Protein AF-A0A9E4ZDA2-F1 (afdb_monomer_lite)

Structure (mmCIF, N/CA/C/O backbone):
data_AF-A0A9E4ZDA2-F1
#
_entry.id   AF-A0A9E4ZDA2-F1
#
loop_
_atom_site.group_PDB
_atom_site.id
_atom_site.type_symbol
_atom_site.label_atom_id
_atom_site.label_alt_id
_atom_site.label_comp_id
_atom_site.label_asym_id
_atom_site.label_entity_id
_atom_site.label_seq_id
_atom_site.pdbx_PDB_ins_code
_atom_site.Cartn_x
_atom_site.Cartn_y
_atom_site.Cartn_z
_atom_site.occupancy
_atom_site.B_iso_or_equiv
_atom_site.auth_seq_id
_atom_site.auth_comp_id
_atom_site.auth_asym_id
_atom_site.auth_atom_id
_atom_site.pdbx_PDB_model_num
ATOM 1 N N . ASP A 1 1 ? -23.796 13.786 15.203 1.00 72.75 1 ASP A N 1
ATOM 2 C CA . ASP A 1 1 ? -22.953 13.784 13.987 1.00 72.75 1 ASP A CA 1
ATOM 3 C C . ASP A 1 1 ? -21.574 13.168 14.142 1.00 72.75 1 ASP A C 1
ATOM 5 O O . ASP A 1 1 ? -21.351 12.120 13.548 1.00 72.75 1 ASP A O 1
ATOM 9 N N . ASN A 1 2 ? -20.664 13.714 14.956 1.00 85.62 2 ASN A N 1
ATOM 10 C CA . ASN A 1 2 ? -19.271 13.223 15.006 1.00 85.62 2 ASN A CA 1
ATOM 11 C C . ASN A 1 2 ? -19.114 11.731 15.364 1.00 85.62 2 ASN A C 1
ATOM 13 O O . ASN A 1 2 ? -18.247 11.061 14.805 1.00 85.62 2 ASN A O 1
ATOM 17 N N . GLN A 1 3 ? -19.958 11.187 16.249 1.00 88.69 3 GLN A N 1
ATOM 18 C CA . GLN A 1 3 ? -19.900 9.765 16.611 1.00 88.69 3 GLN A CA 1
ATOM 19 C C . GLN A 1 3 ? -20.367 8.852 15.471 1.00 88.69 3 GLN A C 1
ATOM 21 O O . GLN A 1 3 ? -19.744 7.831 15.206 1.00 88.69 3 GLN A O 1
ATOM 26 N N . ALA A 1 4 ? -21.435 9.232 14.766 1.00 91.44 4 ALA A N 1
ATOM 27 C CA . ALA A 1 4 ? -21.944 8.464 13.633 1.00 91.44 4 ALA A CA 1
ATOM 28 C C . ALA A 1 4 ? -20.922 8.433 12.485 1.00 91.44 4 ALA A C 1
ATOM 30 O O . ALA A 1 4 ? -20.661 7.372 11.924 1.00 91.44 4 ALA A O 1
ATOM 31 N N . LEU A 1 5 ? -20.271 9.570 12.208 1.00 91.88 5 LEU A N 1
ATOM 32 C CA . LEU A 1 5 ? -19.174 9.653 11.238 1.00 91.88 5 LEU A CA 1
ATOM 33 C C . LEU A 1 5 ? -17.978 8.784 11.645 1.00 91.88 5 LEU A C 1
ATOM 35 O O . LEU A 1 5 ? -17.433 8.066 10.808 1.00 91.88 5 LEU A O 1
ATOM 39 N N . ARG A 1 6 ? -17.588 8.804 12.928 1.00 89.25 6 ARG A N 1
ATOM 40 C CA . ARG A 1 6 ? -16.489 7.969 13.437 1.00 89.25 6 ARG A CA 1
ATOM 41 C C . ARG A 1 6 ? -16.804 6.477 13.320 1.00 89.25 6 ARG A C 1
ATOM 43 O O . ARG A 1 6 ? -15.952 5.721 12.867 1.00 89.25 6 ARG A O 1
ATOM 50 N N . ASN A 1 7 ? -18.027 6.073 13.657 1.00 91.75 7 ASN A N 1
ATOM 51 C CA . ASN A 1 7 ? -18.468 4.683 13.546 1.00 91.75 7 ASN A CA 1
ATOM 52 C C . ASN A 1 7 ? -18.497 4.212 12.084 1.00 91.75 7 ASN A C 1
ATOM 54 O O . ASN A 1 7 ? -18.050 3.107 11.790 1.00 91.75 7 ASN A O 1
ATOM 58 N N . ALA A 1 8 ? -18.968 5.058 11.163 1.00 93.12 8 ALA A N 1
ATOM 59 C CA . ALA A 1 8 ? -18.933 4.753 9.736 1.00 93.12 8 ALA A CA 1
ATOM 60 C C . ALA A 1 8 ? -17.488 4.590 9.235 1.00 93.12 8 ALA A C 1
ATOM 62 O O . ALA A 1 8 ? -17.175 3.601 8.578 1.00 93.12 8 ALA A O 1
ATOM 63 N N . ALA A 1 9 ? -16.591 5.514 9.595 1.00 91.00 9 ALA A N 1
ATOM 64 C CA . ALA A 1 9 ? -15.188 5.459 9.191 1.00 91.00 9 ALA A CA 1
ATOM 65 C C . ALA A 1 9 ? -14.449 4.224 9.739 1.00 91.00 9 ALA A C 1
ATOM 67 O O . ALA A 1 9 ? -13.624 3.655 9.027 1.00 91.00 9 ALA A O 1
ATOM 68 N N . ALA A 1 10 ? -14.767 3.778 10.960 1.00 92.44 10 ALA A N 1
ATOM 69 C CA . ALA A 1 10 ? -14.179 2.581 11.569 1.00 92.44 10 ALA A CA 1
ATOM 70 C C . ALA A 1 10 ? -14.493 1.287 10.795 1.00 92.44 10 ALA A C 1
ATOM 72 O O . ALA A 1 10 ? -13.713 0.339 10.840 1.00 92.44 10 ALA A O 1
ATOM 73 N N . GLY A 1 11 ? -15.611 1.251 10.061 1.00 90.94 11 GLY A N 1
ATOM 74 C CA . GLY A 1 11 ? -15.991 0.117 9.216 1.00 90.94 11 GLY A CA 1
ATOM 75 C C . GLY A 1 11 ? -15.412 0.146 7.797 1.00 90.94 11 GLY A C 1
ATOM 76 O O . GLY A 1 11 ? -15.592 -0.817 7.053 1.00 90.94 11 GLY A O 1
ATOM 77 N N . LEU A 1 12 ? -14.741 1.229 7.385 1.00 91.69 12 LEU A N 1
ATOM 78 C CA . LEU A 1 12 ? -14.253 1.381 6.014 1.00 91.69 12 LEU A CA 1
ATOM 79 C C . LEU A 1 12 ? -12.866 0.763 5.822 1.00 91.69 12 LEU A C 1
ATOM 81 O O . LEU A 1 12 ? -11.910 1.072 6.534 1.00 91.69 12 LEU A O 1
ATOM 85 N N . ARG A 1 13 ? -12.747 -0.039 4.761 1.00 88.88 13 ARG A N 1
ATOM 86 C CA . ARG A 1 13 ? -11.475 -0.524 4.228 1.00 88.88 13 ARG A CA 1
ATOM 87 C C . ARG A 1 13 ? -11.488 -0.416 2.710 1.00 88.88 13 ARG A C 1
ATOM 89 O O . ARG A 1 13 ? -12.276 -1.090 2.054 1.00 88.88 13 ARG A O 1
ATOM 96 N N . PHE A 1 14 ? -10.630 0.431 2.154 1.00 84.75 14 PHE A N 1
ATOM 97 C CA . PHE A 1 14 ? -10.551 0.636 0.706 1.00 84.75 14 PHE A CA 1
ATOM 98 C C . PHE A 1 14 ? -9.160 1.093 0.279 1.00 84.75 14 PHE A C 1
ATOM 100 O O . PHE A 1 14 ? -8.388 1.622 1.077 1.00 84.75 14 PHE A O 1
ATOM 107 N N . SER A 1 15 ? -8.833 0.888 -0.992 1.00 81.62 15 SER A N 1
ATOM 108 C CA . SER A 1 15 ? -7.548 1.293 -1.552 1.00 81.62 15 SER A CA 1
ATOM 109 C C . SER A 1 15 ? -7.614 2.730 -2.065 1.00 81.62 15 SER A C 1
ATOM 111 O O . SER A 1 15 ? -8.545 3.118 -2.769 1.00 81.62 15 SER A O 1
ATOM 113 N N . THR A 1 16 ? -6.606 3.521 -1.717 1.00 78.31 16 THR A N 1
ATOM 114 C CA . THR A 1 16 ? -6.387 4.872 -2.243 1.00 78.31 16 THR A CA 1
ATOM 115 C C . THR A 1 16 ? -5.145 4.888 -3.126 1.00 78.31 16 THR A C 1
ATOM 117 O O . THR A 1 16 ? -4.375 3.928 -3.162 1.00 78.31 16 THR A O 1
ATOM 120 N N . PHE A 1 17 ? -4.881 6.024 -3.772 1.00 69.38 17 PHE A N 1
ATOM 121 C CA . PHE A 1 17 ? -3.607 6.255 -4.454 1.00 69.38 17 PHE A CA 1
ATOM 122 C C . PHE A 1 17 ? -2.379 6.071 -3.535 1.00 69.38 17 PHE A C 1
ATOM 124 O O . PHE A 1 17 ? -1.304 5.710 -4.007 1.00 69.38 17 PHE A O 1
ATOM 131 N N . PHE A 1 18 ? -2.532 6.284 -2.223 1.00 73.81 18 PHE A N 1
ATOM 132 C CA . PHE A 1 18 ? -1.460 6.163 -1.230 1.00 73.81 18 PHE A CA 1
ATOM 133 C C . PHE A 1 18 ? -1.418 4.794 -0.530 1.00 73.81 18 PHE A C 1
ATOM 135 O O . PHE A 1 18 ? -0.734 4.649 0.483 1.00 73.81 18 PHE A O 1
ATOM 142 N N . GLY A 1 19 ? -2.141 3.802 -1.054 1.00 75.12 19 GLY A N 1
ATOM 143 C CA . GLY A 1 19 ? -2.275 2.475 -0.457 1.00 75.12 19 GLY A CA 1
ATOM 144 C C . GLY A 1 19 ? -3.577 2.315 0.324 1.00 75.12 19 GLY A C 1
ATOM 145 O O . GLY A 1 19 ? -4.515 3.110 0.192 1.00 75.12 19 GLY A O 1
ATOM 146 N N . ASN A 1 20 ? -3.655 1.251 1.117 1.00 85.31 20 ASN A N 1
ATOM 147 C CA . ASN A 1 20 ? -4.875 0.907 1.835 1.00 85.31 20 ASN A CA 1
ATOM 148 C C . ASN A 1 20 ? -5.214 1.924 2.940 1.00 85.31 20 ASN A C 1
ATOM 150 O O . ASN A 1 20 ? -4.366 2.403 3.700 1.00 85.31 20 ASN A O 1
ATOM 154 N N . PHE A 1 21 ? -6.496 2.265 3.014 1.00 87.25 21 PHE A N 1
ATOM 155 C CA . PHE A 1 21 ? -7.091 3.053 4.077 1.00 87.25 21 PHE A CA 1
ATOM 156 C C . PHE A 1 21 ? -7.856 2.127 5.014 1.00 87.25 21 PHE A C 1
ATOM 158 O O . PHE A 1 21 ? -8.694 1.343 4.571 1.00 87.25 21 PHE A O 1
ATOM 165 N N . GLN A 1 22 ? -7.558 2.236 6.305 1.00 93.31 22 GLN A N 1
ATOM 166 C CA . GLN A 1 22 ? -8.286 1.601 7.397 1.00 93.31 22 GLN A CA 1
ATOM 167 C C . GLN A 1 22 ? -7.863 2.289 8.694 1.00 93.31 22 GLN A C 1
ATOM 169 O O . GLN A 1 22 ? -6.677 2.612 8.852 1.00 93.31 22 GLN A O 1
ATOM 174 N N . ILE A 1 23 ? -8.802 2.480 9.615 1.00 93.00 23 ILE A N 1
ATOM 175 C CA . ILE A 1 23 ? -8.534 3.039 10.941 1.00 93.00 23 ILE A CA 1
ATOM 176 C C . ILE A 1 23 ? -8.863 2.028 12.039 1.00 93.00 23 ILE A C 1
ATOM 178 O O . ILE A 1 23 ? -9.722 1.167 11.869 1.00 93.00 23 ILE A O 1
ATOM 182 N N . ASP A 1 24 ? -8.164 2.140 13.161 1.00 91.12 24 ASP A N 1
ATOM 183 C CA . ASP A 1 24 ? -8.492 1.447 14.398 1.00 91.12 24 ASP A CA 1
ATOM 184 C C . ASP A 1 24 ? -9.793 2.015 14.983 1.00 91.12 24 ASP A C 1
ATOM 186 O O . ASP A 1 24 ? -9.942 3.233 15.109 1.00 91.12 24 ASP A O 1
ATOM 190 N N . GLY A 1 25 ? -10.739 1.139 15.318 1.00 87.00 25 GLY A N 1
ATOM 191 C CA . GLY A 1 25 ? -12.088 1.544 15.719 1.00 87.00 25 GLY A CA 1
ATOM 192 C C . GLY A 1 25 ? -12.153 2.242 17.078 1.00 87.00 25 GLY A C 1
ATOM 193 O O . GLY A 1 25 ? -13.015 3.098 17.279 1.00 87.00 25 GLY A O 1
ATOM 194 N N . GLU A 1 26 ? -11.231 1.926 17.990 1.00 88.62 26 GLU A N 1
ATOM 195 C CA . GLU A 1 26 ? -11.200 2.505 19.338 1.00 88.62 26 GLU A CA 1
ATOM 196 C C . GLU A 1 26 ? -10.437 3.835 19.365 1.00 88.62 26 GLU A C 1
ATOM 198 O O . GLU A 1 26 ? -10.924 4.846 19.874 1.00 88.62 26 GLU A O 1
ATOM 203 N N . THR A 1 27 ? -9.240 3.861 18.780 1.00 90.94 27 THR A N 1
ATOM 204 C CA . THR A 1 27 ? -8.327 5.011 18.848 1.00 90.94 27 THR A CA 1
ATOM 205 C C . THR A 1 27 ? -8.451 5.962 17.657 1.00 90.94 27 THR A C 1
ATOM 207 O O . THR A 1 27 ? -8.026 7.116 17.748 1.00 90.94 27 THR A O 1
ATOM 210 N N . GLY A 1 28 ? -9.015 5.508 16.532 1.00 88.38 28 GLY A N 1
ATOM 211 C CA . GLY A 1 28 ? -9.089 6.256 15.272 1.00 88.38 28 GLY A CA 1
ATOM 212 C C . GLY A 1 28 ? -7.763 6.338 14.506 1.00 88.38 28 GLY A C 1
ATOM 213 O O . GLY A 1 28 ? -7.655 7.106 13.549 1.00 88.38 28 GLY A O 1
ATOM 214 N N . ARG A 1 29 ? -6.730 5.593 14.921 1.00 90.25 29 ARG A N 1
ATOM 215 C CA . ARG A 1 29 ? -5.406 5.622 14.279 1.00 90.25 29 ARG A CA 1
ATOM 216 C C . ARG A 1 29 ? -5.432 4.927 12.922 1.00 90.25 29 A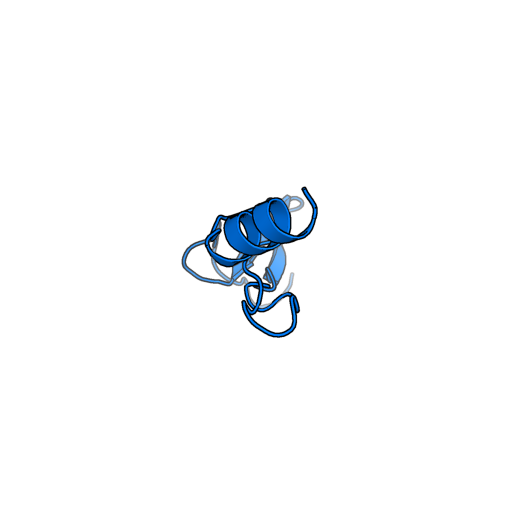RG A C 1
ATOM 218 O O . ARG A 1 29 ? -6.025 3.868 12.785 1.00 90.25 29 ARG A O 1
ATOM 225 N N . GLN A 1 30 ? -4.730 5.477 11.933 1.00 87.19 30 GLN A N 1
ATOM 226 C CA . GLN A 1 30 ? -4.561 4.834 10.627 1.00 87.19 30 GLN A CA 1
ATOM 227 C C . GLN A 1 30 ? -3.749 3.535 10.772 1.00 87.19 30 GLN A C 1
ATOM 229 O O . GLN A 1 30 ? -2.565 3.586 11.103 1.00 87.19 30 GLN A O 1
ATOM 234 N N . ILE A 1 31 ? -4.362 2.389 10.476 1.00 89.44 31 ILE A N 1
ATOM 235 C CA . ILE A 1 31 ? -3.726 1.059 10.546 1.00 89.44 31 ILE A CA 1
ATOM 236 C C . ILE A 1 31 ? -3.613 0.370 9.184 1.00 89.44 31 ILE A C 1
ATOM 238 O O . ILE A 1 31 ? -2.837 -0.563 9.030 1.00 89.44 31 ILE A O 1
ATOM 242 N N . GLY A 1 32 ? -4.345 0.844 8.173 1.00 82.12 32 GLY A N 1
ATOM 243 C CA . GLY A 1 32 ? -4.349 0.234 6.840 1.00 82.12 32 GLY A CA 1
ATOM 244 C C . GLY A 1 32 ? -3.165 0.607 5.954 1.00 82.12 32 GLY A C 1
ATOM 245 O O . GLY A 1 32 ? -3.093 0.118 4.833 1.00 82.12 32 GLY A O 1
ATOM 246 N N . ARG A 1 33 ? -2.265 1.4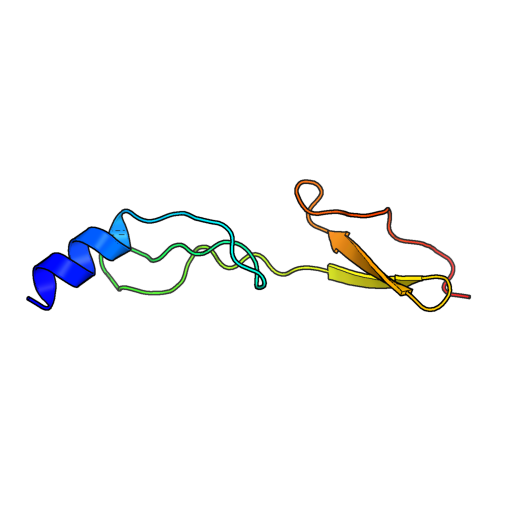92 6.405 1.00 75.69 33 ARG A N 1
ATOM 247 C CA . ARG A 1 33 ? -1.251 2.096 5.534 1.00 75.69 33 ARG A CA 1
ATOM 248 C C . ARG A 1 33 ? -0.326 1.030 4.948 1.00 75.69 33 ARG A C 1
ATOM 250 O O . ARG A 1 33 ? 0.444 0.402 5.665 1.00 75.69 33 ARG A O 1
ATOM 257 N N . GLU A 1 34 ? -0.359 0.905 3.630 1.00 76.00 34 GLU A N 1
ATOM 258 C CA . GLU A 1 34 ? 0.480 -0.016 2.874 1.00 76.00 34 GLU A CA 1
ATOM 259 C C . GLU A 1 34 ? 1.500 0.788 2.067 1.00 76.00 34 GLU A C 1
ATOM 261 O O . GLU A 1 34 ? 1.145 1.549 1.166 1.00 76.00 34 GLU A O 1
ATOM 266 N N . THR A 1 35 ? 2.776 0.684 2.437 1.00 76.00 35 THR A N 1
ATOM 267 C CA . THR A 1 35 ? 3.847 1.427 1.766 1.00 76.00 35 THR A CA 1
ATOM 268 C C . THR A 1 35 ? 4.096 0.835 0.384 1.00 76.00 35 THR A C 1
ATOM 270 O O . THR A 1 35 ? 4.502 -0.318 0.266 1.00 76.00 35 THR A O 1
ATOM 273 N N . LEU A 1 36 ? 3.905 1.642 -0.658 1.00 85.06 36 LEU A N 1
ATOM 274 C CA . LEU A 1 36 ? 4.250 1.261 -2.024 1.00 85.06 36 LEU A CA 1
ATOM 275 C C . LEU A 1 36 ? 5.757 1.423 -2.242 1.00 85.06 36 LEU A C 1
ATOM 277 O O . LEU A 1 36 ? 6.297 2.519 -2.070 1.00 85.06 36 LEU A O 1
ATOM 281 N N . LEU A 1 37 ? 6.428 0.350 -2.664 1.00 88.56 37 LEU A N 1
ATOM 282 C CA . LEU A 1 37 ? 7.800 0.441 -3.153 1.00 88.56 37 LEU A CA 1
ATOM 283 C C . LEU A 1 37 ? 7.766 0.774 -4.639 1.00 88.56 37 LEU A C 1
ATOM 285 O O . LEU A 1 37 ? 7.120 0.087 -5.430 1.00 88.56 37 LEU A O 1
ATOM 289 N N . VAL A 1 38 ? 8.485 1.825 -5.016 1.00 91.69 38 VAL A N 1
ATOM 290 C CA . VAL A 1 38 ? 8.549 2.314 -6.390 1.00 91.69 38 VAL A CA 1
ATOM 291 C C . VAL A 1 38 ? 9.989 2.295 -6.875 1.00 91.69 38 VAL A C 1
ATOM 293 O O . VAL A 1 38 ? 10.886 2.774 -6.184 1.00 91.69 38 VAL A O 1
ATOM 296 N N . GLN A 1 39 ? 10.186 1.813 -8.098 1.00 93.19 39 GLN A N 1
ATOM 297 C CA . GLN A 1 39 ? 11.450 1.882 -8.817 1.00 93.19 39 GLN A CA 1
ATOM 298 C C . GLN A 1 39 ? 11.257 2.635 -10.136 1.00 93.19 39 GLN A C 1
ATOM 300 O O . GLN A 1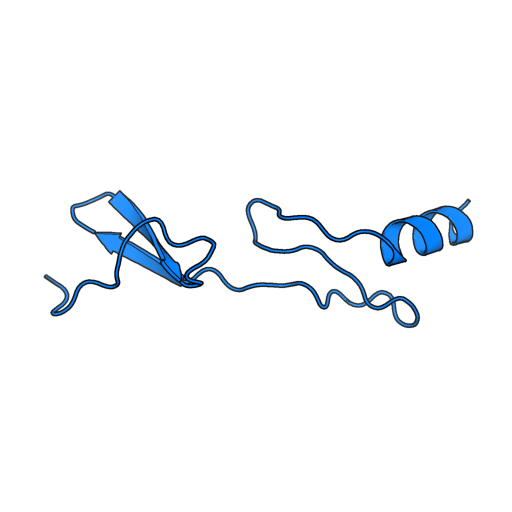 39 ? 10.309 2.386 -10.880 1.00 93.19 39 GLN A O 1
ATOM 305 N N . TRP A 1 40 ? 12.182 3.539 -10.454 1.00 93.75 40 TRP A N 1
ATOM 306 C CA . TRP A 1 40 ? 12.297 4.069 -11.809 1.00 93.75 40 TRP A CA 1
ATOM 307 C C . TRP A 1 40 ? 12.960 3.022 -12.704 1.00 93.75 40 TRP A C 1
ATOM 309 O O . TRP A 1 40 ? 14.090 2.612 -12.454 1.00 93.75 40 TRP A O 1
ATOM 319 N N . GLN A 1 41 ? 12.253 2.576 -13.738 1.00 93.19 41 GLN A N 1
ATOM 320 C CA . GLN A 1 41 ? 12.734 1.585 -14.698 1.00 93.19 41 GLN A CA 1
ATOM 321 C C . GLN A 1 41 ? 12.544 2.134 -16.108 1.00 93.19 41 GLN A C 1
ATOM 323 O O . GLN A 1 41 ? 11.439 2.538 -16.473 1.00 93.19 41 GLN A O 1
ATOM 328 N N . LYS A 1 42 ? 13.617 2.166 -16.912 1.00 90.94 42 LYS A N 1
ATOM 329 C CA . LYS A 1 42 ? 13.579 2.644 -18.311 1.00 90.94 42 LYS A CA 1
ATOM 330 C C . LYS A 1 42 ? 12.878 4.011 -18.459 1.00 90.94 42 LYS A C 1
ATOM 332 O O . LYS A 1 42 ? 12.058 4.206 -19.354 1.00 90.94 42 LYS A O 1
ATOM 337 N N . GLY A 1 43 ? 13.153 4.936 -17.535 1.00 92.19 43 GLY A N 1
ATOM 338 C CA . GLY A 1 43 ? 12.569 6.284 -17.529 1.00 92.19 43 GLY A CA 1
ATOM 339 C C . GLY A 1 43 ? 11.102 6.370 -17.088 1.00 92.19 43 GLY A C 1
ATOM 340 O O . GLY A 1 43 ? 10.479 7.412 -17.271 1.00 92.19 43 GLY A O 1
ATOM 341 N N . ARG A 1 44 ? 10.523 5.306 -16.514 1.00 93.19 44 ARG A N 1
ATOM 342 C CA . ARG A 1 44 ? 9.132 5.282 -16.029 1.00 93.19 44 ARG A CA 1
ATOM 343 C C . ARG A 1 44 ? 9.055 4.867 -14.564 1.00 93.19 44 ARG A C 1
ATOM 345 O O . ARG A 1 44 ? 9.837 4.040 -14.105 1.00 93.19 44 ARG A O 1
ATOM 352 N N . LYS A 1 45 ? 8.091 5.433 -13.838 1.00 92.62 45 LYS A N 1
ATOM 353 C CA . LYS A 1 45 ? 7.784 5.076 -12.449 1.00 92.62 45 LYS A CA 1
ATOM 354 C C . LYS A 1 45 ? 7.029 3.742 -12.423 1.00 92.62 45 LYS A C 1
ATOM 356 O O . LYS A 1 45 ? 5.953 3.662 -13.008 1.00 92.62 45 LYS A O 1
ATOM 361 N N . VAL A 1 46 ? 7.566 2.730 -11.742 1.00 93.50 46 VAL A N 1
ATOM 362 C CA . VAL A 1 46 ? 6.961 1.390 -11.620 1.00 93.50 46 VAL A CA 1
ATOM 363 C C . VAL A 1 46 ? 6.776 1.040 -10.144 1.00 93.50 46 VAL A C 1
ATOM 365 O O . VAL A 1 46 ? 7.735 1.099 -9.375 1.00 93.50 46 VAL A O 1
ATOM 368 N N . VAL A 1 47 ? 5.557 0.678 -9.730 1.00 91.81 47 VAL A N 1
ATOM 369 C CA . VAL A 1 47 ? 5.313 0.074 -8.405 1.00 91.81 47 VAL A CA 1
ATOM 370 C C . VAL A 1 47 ? 5.784 -1.380 -8.439 1.00 91.81 47 VAL A C 1
ATOM 372 O O . VAL A 1 47 ? 5.327 -2.149 -9.281 1.00 91.81 47 VAL A O 1
ATOM 375 N N . VAL A 1 48 ? 6.686 -1.761 -7.536 1.00 93.50 48 VAL A N 1
ATOM 376 C CA . VAL A 1 48 ? 7.304 -3.102 -7.492 1.00 93.50 48 VAL A CA 1
ATOM 377 C C . VAL A 1 48 ? 6.891 -3.931 -6.274 1.00 93.50 48 VAL A C 1
ATOM 379 O O . VAL A 1 48 ? 7.107 -5.139 -6.248 1.00 93.50 48 VAL A O 1
ATOM 382 N N . TRP A 1 49 ? 6.295 -3.303 -5.258 1.00 90.31 49 TRP A N 1
ATOM 383 C CA . TRP A 1 49 ? 5.753 -3.976 -4.075 1.00 90.31 49 TRP A CA 1
ATOM 384 C C . TRP A 1 49 ? 4.632 -3.122 -3.461 1.00 90.31 49 TRP A C 1
ATOM 386 O O . TRP A 1 49 ? 4.736 -1.889 -3.519 1.00 90.31 49 TRP A O 1
ATOM 396 N N . PRO A 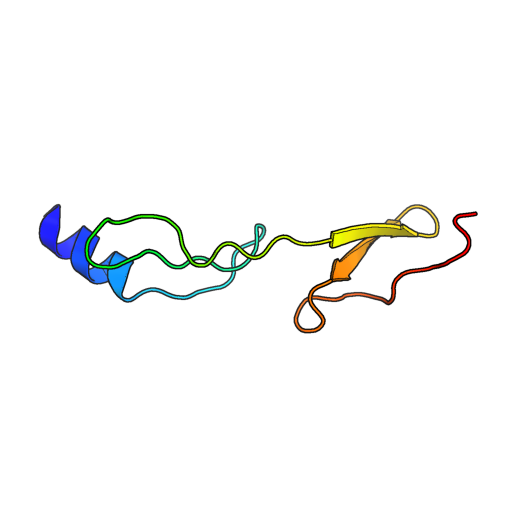1 50 ? 3.587 -3.723 -2.865 1.00 87.62 50 PRO A N 1
ATOM 397 C CA . PRO A 1 50 ? 3.341 -5.158 -2.636 1.00 87.62 50 PRO A CA 1
ATOM 398 C C . PRO A 1 50 ? 2.846 -5.909 -3.879 1.00 87.62 50 PRO A C 1
ATOM 400 O O . PRO A 1 50 ? 2.403 -5.261 -4.825 1.00 87.62 50 PRO A O 1
ATOM 403 N N . PRO A 1 51 ? 2.900 -7.260 -3.910 1.00 87.75 51 PRO A N 1
ATOM 404 C CA . PRO A 1 51 ? 2.564 -8.054 -5.099 1.00 87.75 51 PRO A CA 1
ATOM 405 C C . PRO A 1 51 ? 1.171 -7.778 -5.670 1.00 87.75 51 PRO A C 1
ATOM 407 O O . PRO A 1 51 ? 0.991 -7.790 -6.881 1.00 87.75 51 PRO A O 1
ATOM 410 N N . GLN A 1 52 ? 0.199 -7.486 -4.806 1.00 84.88 52 GLN A N 1
ATOM 411 C CA . GLN A 1 52 ? -1.187 -7.204 -5.183 1.00 84.88 52 GLN A CA 1
ATOM 412 C C . GLN A 1 52 ? -1.326 -5.889 -5.966 1.00 84.88 52 GLN A C 1
ATOM 414 O O . GLN A 1 52 ? -2.269 -5.731 -6.735 1.00 84.88 52 GLN A O 1
ATOM 419 N N . SER A 1 53 ? -0.376 -4.969 -5.780 1.00 83.31 53 SER A N 1
ATOM 420 C CA . SER A 1 53 ? -0.336 -3.643 -6.408 1.00 83.31 53 SER A CA 1
ATOM 421 C C . SER A 1 53 ? 0.866 -3.480 -7.347 1.00 83.31 53 SER A C 1
ATOM 423 O O . SER A 1 53 ? 1.097 -2.389 -7.874 1.00 83.31 53 SER A O 1
ATOM 425 N N . ALA A 1 54 ? 1.664 -4.535 -7.539 1.00 90.19 54 ALA A N 1
ATOM 426 C CA . ALA A 1 54 ? 2.885 -4.488 -8.326 1.00 90.19 54 ALA A CA 1
ATOM 427 C C . ALA A 1 54 ? 2.553 -4.393 -9.820 1.00 90.19 54 ALA A C 1
ATOM 429 O O . ALA A 1 54 ? 1.838 -5.217 -10.384 1.00 90.19 54 ALA A O 1
ATOM 430 N N . GLN A 1 55 ? 3.118 -3.382 -10.470 1.00 92.50 55 GLN A N 1
ATOM 431 C CA . GLN A 1 55 ? 3.033 -3.162 -11.915 1.00 92.50 55 GLN A CA 1
ATOM 432 C C . GLN A 1 55 ? 4.186 -3.848 -12.664 1.00 92.50 55 GLN A C 1
ATOM 434 O O . GLN A 1 55 ? 4.137 -3.993 -13.883 1.00 92.50 55 GLN A O 1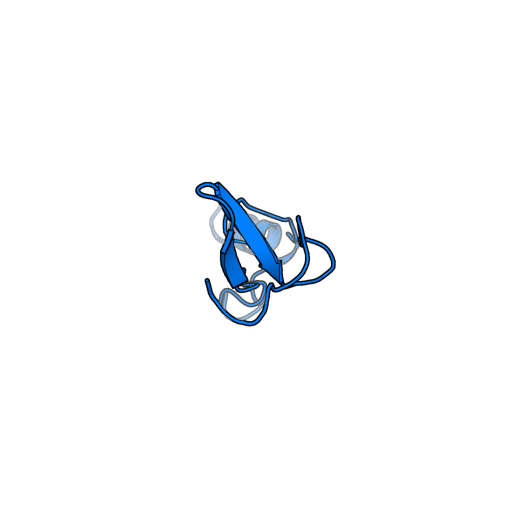
ATOM 439 N N . GLY A 1 56 ? 5.234 -4.251 -11.943 1.00 92.25 56 GLY A N 1
ATOM 440 C CA . GLY A 1 56 ? 6.392 -4.963 -12.470 1.00 92.25 56 GLY A CA 1
ATOM 441 C C . GLY A 1 56 ? 7.282 -5.492 -11.347 1.00 92.25 56 GLY A C 1
ATOM 442 O O . GLY A 1 56 ? 7.09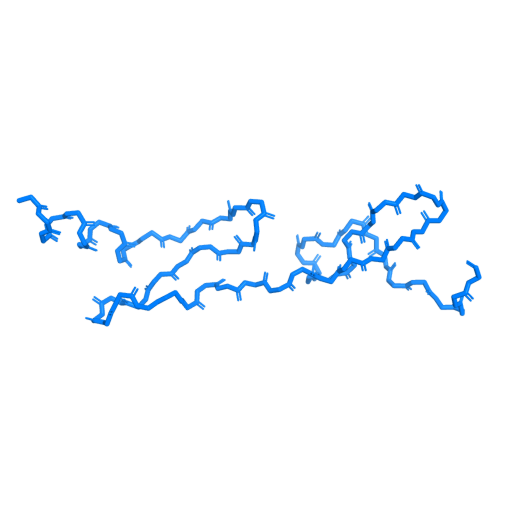7 -5.152 -10.181 1.00 92.25 56 GLY A O 1
ATOM 443 N N . GLY A 1 57 ? 8.251 -6.338 -11.695 1.00 93.25 57 GLY A N 1
ATOM 444 C CA . GLY A 1 57 ? 9.235 -6.846 -10.740 1.00 93.25 57 GLY A CA 1
ATOM 445 C C . GLY A 1 57 ? 10.324 -5.823 -10.418 1.00 93.25 57 GLY A C 1
ATOM 446 O O . GLY A 1 57 ? 10.588 -4.910 -11.202 1.00 93.25 57 GLY A O 1
ATOM 447 N N . LEU A 1 58 ? 10.991 -6.004 -9.277 1.00 92.94 58 LEU A N 1
ATOM 448 C CA . LEU A 1 58 ? 12.217 -5.279 -8.945 1.00 92.94 58 LEU A CA 1
ATOM 449 C C . LEU A 1 58 ? 13.321 -5.638 -9.954 1.00 92.94 58 LEU A C 1
ATOM 451 O O . LEU A 1 58 ? 13.586 -6.817 -10.184 1.00 92.94 58 LEU A O 1
ATOM 455 N N . VAL A 1 59 ? 13.977 -4.640 -10.546 1.00 93.75 59 VAL A N 1
ATOM 456 C CA . VAL A 1 59 ? 15.061 -4.850 -11.521 1.00 93.75 59 VAL A CA 1
ATOM 457 C C . VAL A 1 59 ? 16.417 -4.638 -10.854 1.00 93.75 59 VAL A C 1
ATOM 459 O O . VAL A 1 59 ? 16.677 -3.565 -10.313 1.00 93.75 59 VAL A O 1
ATOM 462 N N . TYR A 1 60 ? 17.284 -5.648 -10.949 1.00 88.31 60 TYR A N 1
ATOM 463 C CA . TYR A 1 60 ? 18.669 -5.641 -10.474 1.00 88.31 60 TYR A CA 1
ATOM 464 C C . TYR A 1 60 ? 19.604 -6.239 -11.551 1.00 88.31 60 TYR A C 1
ATOM 466 O O . TYR A 1 60 ? 19.197 -7.189 -12.224 1.00 88.31 60 TYR A O 1
ATOM 474 N N . PRO A 1 61 ? 20.849 -5.748 -11.724 1.00 85.38 61 PRO A N 1
ATOM 475 C CA . PRO A 1 61 ? 21.431 -4.569 -11.080 1.00 85.38 61 PRO A CA 1
ATOM 476 C C . PRO A 1 61 ? 20.801 -3.270 -11.593 1.00 85.38 61 PRO A C 1
ATOM 478 O O . PRO A 1 61 ? 20.308 -3.210 -12.720 1.00 85.38 61 PRO A O 1
ATOM 481 N N . TRP A 1 62 ? 20.820 -2.236 -10.752 1.00 74.75 62 TRP A N 1
ATOM 482 C CA . TRP A 1 62 ? 20.370 -0.891 -11.108 1.00 74.75 62 TRP A CA 1
ATOM 483 C C . TRP A 1 62 ? 21.299 -0.357 -12.209 1.00 74.75 62 TRP A C 1
ATOM 485 O O . TRP A 1 62 ? 22.482 -0.138 -11.952 1.00 74.75 62 TRP A O 1
ATOM 495 N N . ARG A 1 63 ? 20.799 -0.244 -13.442 1.00 64.50 63 ARG A N 1
ATOM 496 C CA . ARG A 1 63 ? 21.503 0.387 -14.566 1.00 64.50 63 ARG A CA 1
ATOM 497 C C . ARG A 1 63 ? 20.843 1.708 -14.904 1.00 64.50 63 ARG A C 1
ATOM 499 O O . ARG A 1 63 ? 19.592 1.749 -14.834 1.00 64.50 63 ARG A O 1
#

Radius of gyration: 16.45 Å; chains: 1; bounding box: 44×22×38 Å

pLDDT: mean 87.28, std 6.79, range [64.5, 93.75]

Foldseek 3Di:
DVVVVLQVLQPDWDADPQGIFHAHSPPRHTDRGDHFDWDQDPNDIFGADDPVRGPDHDDPDDD

Secondary structure (DSSP, 8-state):
-HHHHHHHHHT--EEETTEEE-B-TTT--B----PPEEEEETTEEEEEESGGG-SSPPPSS--

Sequence (63 aa):
DNQALRNAAAGLRFSTFFGNFQIDGETGRQIGRETLLVQWQKGRKVVVWPPQSAQGGLVYPWR